Protein AF-A0A965UQ47-F1 (afdb_monomer_lite)

Sequence (169 aa):
MSISIPQSVVNARINELSAAGEAYGARIKYAQALVDVSDGVLWYTDGVALPPVIEAEKKEYYKGLKEIGYSNPSNAWKMVKKYSLEYAQEIGLVEKPEAEAEAETKGESSSGDARHTRSFSLRVLDDIVPIFKAGRKLEKEGALSDKERACNTHLAAALAALGVDISKL

Secondary structure (DSSP, 8-state):
---PPPHHHHHHHHHHHH-TT-THHHHHHHHHHHHHTTTT--TTSTTPPPPHHHHHHHHHHHHHHHHTT-S-HHHHHHHHHHHHHHHHHHTTSS---S---------------------HHHHHHHHHHHHHHHHHHHHHTT---HHHHHHHHHHHHHHHHTT--GGG-

Foldseek 3Di:
DPQDADVQLVVLLVQQLVVVPNNPVSLLSNLCSLLVPQVLQLCLDPPGDGDPNVVVSLVVSLVSCVVSVPPDSPVSVNVSSVSNVVVCCVVVSDPDPPDDDDDPPDDDDDDDPDPPVPPPLVVLCVPLVVLLVVLVVCVVVVNDDPVSVVVSVVSVVVCVVSVHDPVVD

Structure (mmCIF, N/CA/C/O backbone):
data_AF-A0A965UQ47-F1
#
_entry.id   AF-A0A965UQ47-F1
#
loop_
_atom_site.group_PDB
_atom_site.id
_atom_site.type_symbol
_atom_site.label_atom_id
_atom_site.label_alt_id
_atom_site.label_comp_id
_atom_site.label_asym_id
_atom_site.label_entity_id
_atom_site.label_seq_id
_atom_site.pdbx_PDB_ins_code
_atom_site.Cartn_x
_atom_site.Cartn_y
_atom_site.Cartn_z
_atom_site.occupancy
_atom_site.B_iso_or_equiv
_atom_site.auth_seq_id
_atom_site.auth_comp_id
_atom_site.auth_asym_id
_atom_site.auth_atom_id
_atom_site.pdbx_PDB_model_num
ATOM 1 N N . MET A 1 1 ? 15.324 -23.367 -15.642 1.00 46.09 1 MET A N 1
ATOM 2 C CA . MET A 1 1 ? 14.080 -23.000 -16.347 1.00 46.09 1 MET A CA 1
ATOM 3 C C . MET A 1 1 ? 14.073 -21.491 -16.488 1.00 46.09 1 MET A C 1
ATOM 5 O O . MET A 1 1 ? 14.305 -20.817 -15.492 1.00 46.09 1 MET A O 1
ATOM 9 N N . SER A 1 2 ? 13.914 -20.966 -17.700 1.00 58.03 2 SER A N 1
ATOM 10 C CA . SER A 1 2 ? 13.813 -19.525 -17.943 1.00 58.03 2 SER A CA 1
ATOM 11 C C . SER A 1 2 ? 12.473 -19.049 -17.389 1.00 58.03 2 SER A C 1
ATOM 13 O O . SER A 1 2 ? 11.428 -19.473 -17.874 1.00 58.03 2 SER A O 1
ATOM 15 N N . ILE A 1 3 ? 12.492 -18.234 -16.339 1.00 69.81 3 ILE A N 1
ATOM 16 C CA . ILE A 1 3 ? 11.271 -17.643 -15.790 1.00 69.81 3 ILE A CA 1
ATOM 17 C C . ILE A 1 3 ? 10.809 -16.581 -16.789 1.00 69.81 3 ILE A C 1
ATOM 19 O O . ILE A 1 3 ? 11.531 -15.620 -17.047 1.00 69.81 3 ILE A O 1
ATOM 23 N N . SER A 1 4 ? 9.646 -16.796 -17.405 1.00 77.88 4 SER A N 1
ATOM 24 C CA . SER A 1 4 ? 9.050 -15.839 -18.336 1.00 77.88 4 SER A CA 1
ATOM 25 C C . SER A 1 4 ? 8.280 -14.794 -17.539 1.00 77.88 4 SER A C 1
ATOM 27 O O . SER A 1 4 ? 7.336 -15.122 -16.824 1.00 77.88 4 SER A O 1
ATOM 29 N N . ILE A 1 5 ? 8.725 -13.544 -17.626 1.00 77.25 5 ILE A N 1
ATOM 30 C CA . ILE A 1 5 ? 8.074 -12.410 -16.977 1.00 77.25 5 ILE A CA 1
ATOM 31 C C . ILE A 1 5 ? 6.968 -11.905 -17.915 1.00 77.25 5 ILE A C 1
ATOM 33 O O . ILE A 1 5 ? 7.253 -11.667 -19.093 1.00 77.25 5 ILE A O 1
ATOM 37 N N . PRO A 1 6 ? 5.728 -11.713 -17.432 1.00 78.06 6 PRO A N 1
ATOM 38 C CA . PRO A 1 6 ? 4.645 -11.180 -18.249 1.00 78.06 6 PRO A CA 1
ATOM 39 C C . PRO A 1 6 ? 4.996 -9.826 -18.880 1.00 78.06 6 PRO A C 1
ATOM 41 O O . PRO A 1 6 ? 5.500 -8.918 -18.217 1.00 78.06 6 PRO A O 1
ATOM 44 N N . GLN A 1 7 ? 4.682 -9.662 -20.167 1.00 75.06 7 GLN A N 1
ATOM 45 C CA . GLN A 1 7 ? 5.027 -8.452 -20.922 1.00 75.06 7 GLN A CA 1
ATOM 46 C C . GLN A 1 7 ? 4.362 -7.183 -20.356 1.00 75.06 7 GLN A C 1
ATOM 48 O O . GLN A 1 7 ? 4.909 -6.090 -20.485 1.00 75.06 7 GLN A O 1
ATOM 53 N N . SER A 1 8 ? 3.210 -7.319 -19.691 1.00 73.75 8 SER A N 1
ATOM 54 C CA . SER A 1 8 ? 2.542 -6.231 -18.964 1.00 73.75 8 SER A CA 1
ATOM 55 C C . SER A 1 8 ? 3.446 -5.616 -17.890 1.00 73.75 8 SER A C 1
ATOM 57 O O . SER A 1 8 ? 3.560 -4.394 -17.809 1.00 73.75 8 SER A O 1
ATOM 59 N N . VAL A 1 9 ? 4.147 -6.457 -17.128 1.00 76.19 9 VAL A N 1
ATOM 60 C CA . VAL A 1 9 ? 5.077 -6.050 -16.066 1.00 76.19 9 VAL A CA 1
ATOM 61 C C . VAL A 1 9 ? 6.332 -5.422 -16.661 1.00 76.19 9 VAL A C 1
ATOM 63 O O . VAL A 1 9 ? 6.753 -4.354 -16.225 1.00 76.19 9 VAL A O 1
ATOM 66 N N . VAL A 1 10 ? 6.873 -6.020 -17.726 1.00 74.88 10 VAL A N 1
ATOM 67 C CA . VAL A 1 10 ? 8.033 -5.477 -18.453 1.00 74.88 10 VAL A CA 1
ATOM 68 C C . VAL A 1 10 ? 7.742 -4.072 -18.990 1.00 74.88 10 VAL A C 1
ATOM 70 O O . VAL A 1 10 ? 8.557 -3.164 -18.829 1.00 74.88 10 VAL A O 1
ATOM 73 N N . ASN A 1 11 ? 6.566 -3.864 -19.585 1.00 73.44 11 ASN A N 1
ATOM 74 C CA . ASN A 1 11 ? 6.154 -2.556 -20.092 1.00 73.44 11 ASN A CA 1
ATOM 75 C C . ASN A 1 11 ? 5.969 -1.545 -18.950 1.00 73.44 11 ASN A C 1
ATOM 77 O O . ASN A 1 11 ? 6.380 -0.393 -19.079 1.00 73.44 11 ASN A O 1
ATOM 81 N N . ALA A 1 12 ? 5.394 -1.966 -17.820 1.00 76.31 12 ALA A N 1
ATOM 82 C CA . ALA A 1 12 ? 5.235 -1.109 -16.650 1.00 76.31 12 ALA A CA 1
ATOM 83 C C . ALA A 1 12 ? 6.589 -0.698 -16.040 1.00 76.31 12 ALA A C 1
ATOM 85 O O . ALA A 1 12 ? 6.770 0.476 -15.718 1.00 76.31 12 ALA A O 1
ATOM 86 N N . ARG A 1 13 ? 7.569 -1.613 -15.991 1.00 79.06 13 ARG A N 1
ATOM 87 C CA . ARG A 1 13 ? 8.954 -1.310 -15.600 1.00 79.06 13 ARG A CA 1
ATOM 88 C C . ARG A 1 13 ? 9.585 -0.270 -16.519 1.00 79.06 13 ARG A C 1
ATOM 90 O O . ARG A 1 13 ? 10.150 0.705 -16.037 1.00 79.06 13 ARG A O 1
ATOM 97 N N . ILE A 1 14 ? 9.516 -0.474 -17.836 1.00 76.75 14 ILE A N 1
ATOM 98 C CA . ILE A 1 14 ? 10.094 0.465 -18.811 1.00 76.75 14 ILE A CA 1
ATOM 99 C C . ILE A 1 14 ? 9.449 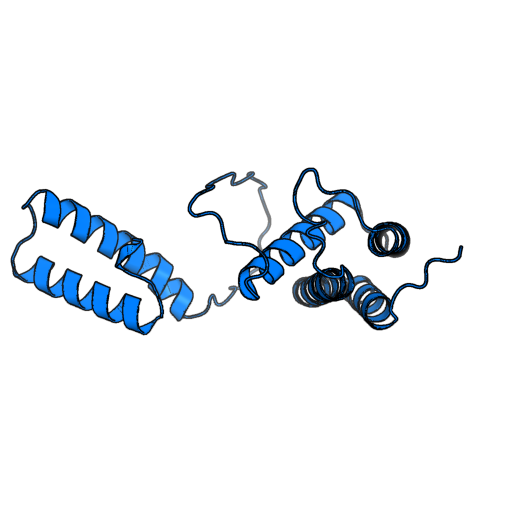1.845 -18.653 1.00 76.75 14 ILE A C 1
ATOM 101 O O . ILE A 1 14 ? 10.161 2.845 -18.605 1.00 76.75 14 ILE A O 1
ATOM 105 N N . ASN A 1 15 ? 8.125 1.900 -18.484 1.00 76.00 15 ASN A N 1
ATOM 106 C CA . ASN A 1 15 ? 7.405 3.148 -18.246 1.00 76.00 15 ASN A CA 1
ATOM 107 C C . ASN A 1 15 ? 7.877 3.844 -16.963 1.00 76.00 15 ASN A C 1
ATOM 109 O O . ASN A 1 15 ? 8.112 5.049 -16.989 1.00 76.00 15 ASN A O 1
ATOM 113 N N . GLU A 1 16 ? 8.084 3.108 -15.869 1.00 77.56 16 GLU A N 1
ATOM 114 C CA . GLU A 1 16 ? 8.622 3.681 -14.633 1.00 77.56 16 GLU A CA 1
ATOM 115 C C . GLU A 1 16 ? 10.046 4.217 -14.806 1.00 77.56 16 GLU A C 1
ATOM 117 O O . GLU A 1 16 ? 10.331 5.345 -14.406 1.00 77.56 16 GLU A O 1
ATOM 122 N N . LEU A 1 17 ? 10.932 3.433 -15.421 1.00 71.25 17 LEU A N 1
ATOM 123 C CA . LEU A 1 17 ? 12.328 3.819 -15.628 1.00 71.25 17 LEU A CA 1
ATOM 124 C C . LEU A 1 17 ? 12.464 4.998 -16.600 1.00 71.25 17 LEU A C 1
ATOM 126 O O . LEU A 1 17 ? 13.356 5.826 -16.440 1.00 71.25 17 LEU A O 1
ATOM 130 N N . SER A 1 18 ? 11.573 5.085 -17.591 1.00 70.25 18 SER A N 1
ATOM 131 C CA . SER A 1 18 ? 11.550 6.168 -18.579 1.00 70.25 18 SER A CA 1
ATOM 132 C C . SER A 1 18 ? 10.958 7.477 -18.037 1.00 70.25 18 SER A C 1
ATOM 134 O O . SER A 1 18 ? 11.283 8.546 -18.547 1.00 70.25 18 SER A O 1
ATOM 136 N N . ALA A 1 19 ? 10.147 7.425 -16.973 1.00 67.56 19 ALA A N 1
ATOM 137 C CA . ALA A 1 19 ? 9.491 8.583 -16.356 1.00 67.56 19 ALA A CA 1
ATOM 138 C C . ALA A 1 19 ? 10.420 9.411 -15.436 1.00 67.56 19 ALA A C 1
ATOM 140 O O . ALA A 1 19 ? 9.990 9.882 -14.381 1.00 67.56 19 ALA A O 1
ATOM 141 N N . ALA A 1 20 ? 11.695 9.574 -15.808 1.00 53.16 20 ALA A N 1
ATOM 142 C CA . ALA A 1 20 ? 12.743 10.225 -15.020 1.00 53.16 20 ALA A CA 1
ATOM 143 C C . ALA A 1 20 ? 12.334 11.630 -14.516 1.00 53.16 20 ALA A C 1
ATOM 145 O O . ALA A 1 20 ? 12.506 12.627 -15.210 1.00 53.16 20 ALA A O 1
ATOM 146 N N . GLY A 1 21 ? 11.796 11.700 -13.292 1.00 52.41 21 GLY A N 1
ATOM 147 C CA . GLY A 1 21 ? 11.421 12.942 -12.600 1.00 52.41 21 GLY A CA 1
ATOM 148 C C . GLY A 1 21 ? 9.971 13.006 -12.097 1.00 52.41 21 GLY A C 1
ATOM 149 O O . GLY A 1 21 ? 9.736 13.594 -11.047 1.00 52.41 21 GLY A O 1
ATOM 150 N N . GLU A 1 22 ? 9.018 12.329 -12.748 1.00 53.59 22 GLU A N 1
ATOM 151 C CA . GLU A 1 22 ? 7.570 12.365 -12.420 1.00 53.59 22 GLU A CA 1
ATOM 152 C C . GLU A 1 22 ? 7.016 10.963 -12.074 1.00 53.59 22 GLU A C 1
ATOM 154 O O . GLU A 1 22 ? 5.861 10.611 -12.318 1.00 53.59 22 GLU A O 1
ATOM 159 N N . ALA A 1 23 ? 7.873 10.123 -11.491 1.00 56.28 23 ALA A N 1
ATOM 160 C CA . ALA A 1 23 ? 7.715 8.671 -11.392 1.00 56.28 23 ALA A CA 1
ATOM 161 C C . ALA A 1 23 ? 6.590 8.153 -10.465 1.00 56.28 23 ALA A C 1
ATOM 163 O O . ALA A 1 23 ? 6.453 6.940 -10.313 1.00 56.28 23 ALA A O 1
ATOM 164 N N . TYR A 1 24 ? 5.781 9.014 -9.837 1.00 59.03 24 TYR A N 1
ATOM 165 C CA . TYR A 1 24 ? 4.771 8.574 -8.861 1.00 59.03 24 TYR A CA 1
ATOM 166 C C . TYR A 1 24 ? 3.696 7.681 -9.505 1.00 59.03 24 TYR A C 1
ATOM 168 O O . TYR A 1 24 ? 3.501 6.541 -9.087 1.00 59.03 24 TYR A O 1
ATOM 176 N N . GLY A 1 25 ? 3.056 8.144 -10.586 1.00 66.12 25 GLY A N 1
ATOM 177 C CA . GLY A 1 25 ? 2.001 7.378 -11.262 1.00 66.12 25 GLY A CA 1
ATOM 178 C C . GLY A 1 25 ? 2.515 6.136 -11.998 1.00 66.12 25 GLY A C 1
ATOM 179 O O . GLY A 1 25 ? 1.835 5.112 -12.040 1.00 66.12 25 GLY A O 1
ATOM 180 N N . ALA A 1 26 ? 3.728 6.198 -12.552 1.00 71.00 26 ALA A N 1
ATOM 181 C CA . ALA A 1 26 ? 4.333 5.064 -13.250 1.00 71.00 26 ALA A CA 1
ATOM 182 C C . ALA A 1 26 ? 4.735 3.943 -12.278 1.00 71.00 26 ALA A C 1
ATOM 184 O O . ALA A 1 26 ? 4.503 2.770 -12.566 1.00 71.00 26 ALA A O 1
ATOM 185 N N . ARG A 1 27 ? 5.241 4.302 -11.090 1.00 75.69 27 ARG A N 1
ATOM 186 C CA . ARG A 1 27 ? 5.594 3.342 -10.039 1.00 75.69 27 ARG A CA 1
ATOM 187 C C . ARG A 1 27 ? 4.370 2.664 -9.425 1.00 75.69 27 ARG A C 1
ATOM 189 O O . ARG A 1 27 ? 4.440 1.480 -9.115 1.00 75.69 27 ARG A O 1
ATOM 196 N N . ILE A 1 28 ? 3.247 3.375 -9.290 1.00 75.44 28 ILE A N 1
ATOM 197 C CA . ILE A 1 28 ? 1.980 2.768 -8.848 1.00 75.44 28 ILE A CA 1
ATOM 198 C C . ILE A 1 28 ? 1.511 1.724 -9.862 1.00 75.44 28 ILE A C 1
ATOM 200 O O . ILE A 1 28 ? 1.239 0.592 -9.482 1.00 75.44 28 ILE A O 1
ATOM 204 N N . LYS A 1 29 ? 1.489 2.058 -11.158 1.00 76.81 29 LYS A N 1
ATOM 205 C CA . LYS A 1 29 ? 1.098 1.104 -12.212 1.00 76.81 29 LYS A CA 1
ATOM 206 C C . LYS A 1 29 ? 2.015 -0.117 -12.266 1.00 76.81 29 LYS A C 1
ATOM 208 O O . LYS A 1 29 ? 1.549 -1.226 -12.505 1.00 76.81 29 LYS A O 1
ATOM 2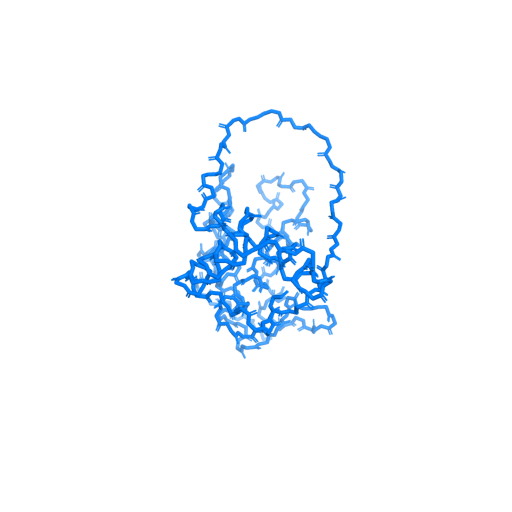13 N N . TYR A 1 30 ? 3.311 0.078 -12.032 1.00 78.94 30 TYR A N 1
ATOM 214 C CA . TYR A 1 30 ? 4.263 -1.022 -11.920 1.00 78.94 30 TYR A CA 1
ATOM 215 C C . TYR A 1 30 ? 3.991 -1.904 -10.695 1.00 78.94 30 TYR A C 1
ATOM 217 O O . TYR A 1 30 ? 3.939 -3.123 -10.827 1.00 78.94 30 TYR A O 1
ATOM 225 N N . ALA A 1 31 ? 3.728 -1.309 -9.530 1.00 82.00 31 ALA A N 1
ATOM 226 C CA . ALA A 1 31 ? 3.341 -2.044 -8.328 1.00 82.00 31 ALA A CA 1
ATOM 227 C C . ALA A 1 31 ? 2.035 -2.838 -8.515 1.00 82.00 31 ALA A C 1
ATOM 229 O O . ALA A 1 31 ? 1.980 -4.006 -8.147 1.00 82.00 31 ALA A O 1
ATOM 230 N N . GLN A 1 32 ? 1.021 -2.248 -9.153 1.00 79.31 32 GLN A N 1
ATOM 231 C CA . GLN A 1 32 ? -0.237 -2.922 -9.500 1.00 79.31 32 GLN A CA 1
ATOM 232 C C . GLN A 1 32 ? 0.006 -4.138 -10.394 1.00 79.31 32 GLN A C 1
ATOM 234 O O . GLN A 1 32 ? -0.408 -5.243 -10.060 1.00 79.31 32 GLN A O 1
ATOM 239 N N . ALA A 1 33 ? 0.783 -3.960 -11.468 1.00 75.88 33 ALA A N 1
ATOM 240 C CA . ALA A 1 33 ? 1.119 -5.052 -12.373 1.00 75.88 33 ALA A CA 1
ATOM 241 C C . ALA A 1 33 ? 1.834 -6.208 -11.652 1.00 75.88 33 ALA A C 1
ATOM 243 O O . ALA A 1 33 ? 1.614 -7.361 -12.005 1.00 75.88 33 ALA A O 1
ATOM 244 N N . LEU A 1 34 ? 2.663 -5.920 -10.640 1.00 80.69 34 LEU A N 1
ATOM 245 C CA . LEU A 1 34 ? 3.321 -6.940 -9.816 1.00 80.69 34 LEU A CA 1
ATOM 246 C C . LEU A 1 34 ? 2.362 -7.684 -8.876 1.00 80.69 34 LEU A C 1
ATOM 248 O O . LEU A 1 34 ? 2.617 -8.847 -8.570 1.00 80.69 34 LEU A O 1
ATOM 252 N N . VAL A 1 35 ? 1.307 -7.029 -8.390 1.00 75.38 35 VAL A N 1
ATOM 253 C CA . VAL A 1 35 ? 0.251 -7.671 -7.586 1.00 75.38 35 VAL A CA 1
ATOM 254 C C . VAL A 1 35 ? -0.624 -8.554 -8.474 1.00 75.38 35 VAL A C 1
ATOM 256 O O . VAL A 1 35 ? -0.915 -9.690 -8.114 1.00 75.38 35 VAL A O 1
ATOM 259 N N . ASP A 1 36 ? -0.969 -8.086 -9.671 1.00 75.00 36 ASP A N 1
ATOM 260 C CA . ASP A 1 36 ? -1.819 -8.837 -10.600 1.00 75.00 36 ASP A CA 1
ATOM 261 C C . ASP A 1 36 ? -1.160 -10.138 -11.080 1.00 75.00 36 ASP A C 1
ATOM 263 O O . ASP A 1 36 ? -1.839 -11.141 -11.288 1.00 75.00 36 ASP A O 1
ATOM 267 N N . VAL A 1 37 ? 0.170 -10.148 -11.240 1.00 71.50 37 VAL A N 1
ATOM 268 C CA . VAL A 1 37 ? 0.918 -11.348 -11.663 1.00 71.50 37 VAL A CA 1
ATOM 269 C C . VAL A 1 37 ? 1.408 -12.212 -10.505 1.00 71.50 37 VAL A C 1
ATOM 271 O O . VAL A 1 37 ? 2.079 -13.216 -10.744 1.00 71.50 37 VAL A O 1
ATOM 274 N N . SER A 1 38 ? 1.149 -11.823 -9.253 1.00 68.56 38 SER A N 1
ATOM 275 C CA . SER A 1 38 ? 1.605 -12.602 -8.101 1.00 68.56 38 SER A CA 1
ATOM 276 C C . SER A 1 38 ? 0.676 -13.759 -7.739 1.00 68.56 38 SER A C 1
ATOM 278 O O . SER A 1 38 ? 0.919 -14.402 -6.721 1.00 68.56 38 SER A O 1
ATOM 280 N N . ASP A 1 39 ? -0.356 -14.040 -8.544 1.00 66.81 39 ASP A N 1
ATOM 281 C CA . ASP A 1 39 ? -1.332 -15.121 -8.336 1.00 66.81 39 ASP A CA 1
ATOM 282 C C . ASP A 1 39 ? -1.921 -15.126 -6.908 1.00 66.81 39 ASP A C 1
ATOM 284 O O .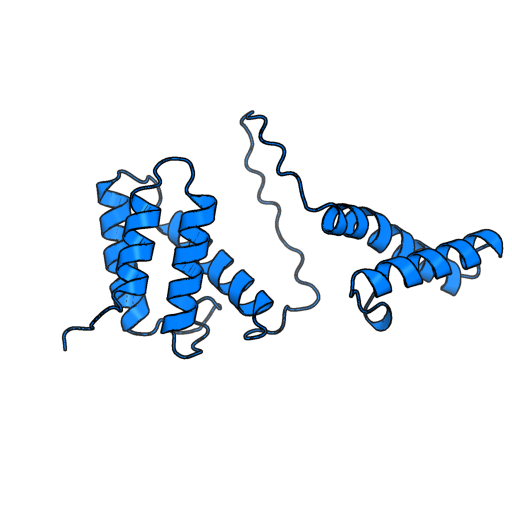 ASP A 1 39 ? -2.139 -16.172 -6.297 1.00 66.81 39 ASP A O 1
ATOM 288 N N . GLY A 1 40 ? -2.137 -13.934 -6.335 1.00 62.44 40 GLY A N 1
ATOM 289 C CA . GLY A 1 40 ? -2.655 -13.761 -4.972 1.00 62.44 40 GLY A CA 1
ATOM 290 C C . GLY A 1 40 ? -1.616 -13.925 -3.854 1.00 62.44 40 GLY A C 1
ATOM 291 O O . GLY A 1 40 ? -1.958 -13.826 -2.677 1.00 62.44 40 GLY A O 1
ATOM 292 N N . VAL A 1 41 ? -0.337 -14.138 -4.179 1.00 67.25 41 VAL A N 1
ATOM 293 C CA . VAL A 1 41 ? 0.743 -14.176 -3.185 1.00 67.25 41 VAL A CA 1
ATOM 294 C C . VAL A 1 41 ? 1.051 -12.761 -2.699 1.00 67.25 41 VAL A C 1
ATOM 296 O O . VAL A 1 41 ? 1.461 -11.895 -3.475 1.00 67.25 41 VAL A O 1
ATOM 299 N N . LEU A 1 42 ? 0.930 -12.551 -1.387 1.00 73.94 42 LEU A N 1
ATOM 300 C CA . LEU A 1 42 ? 1.166 -11.278 -0.699 1.00 73.94 42 LEU A CA 1
ATOM 301 C C . LEU A 1 42 ? 2.668 -10.990 -0.489 1.00 73.94 42 LEU A C 1
ATOM 303 O O . LEU A 1 42 ? 3.109 -10.703 0.622 1.00 73.94 42 LEU A O 1
ATOM 307 N N . TRP A 1 43 ? 3.486 -11.075 -1.541 1.00 73.38 43 TRP A N 1
ATOM 308 C CA . TRP A 1 43 ? 4.959 -10.945 -1.493 1.00 73.38 43 TRP A CA 1
ATOM 309 C C . TRP A 1 43 ? 5.474 -9.606 -0.925 1.00 73.38 43 TRP A C 1
ATOM 311 O O . TRP A 1 43 ? 6.653 -9.454 -0.588 1.00 73.38 43 TRP A O 1
ATOM 321 N N . TYR A 1 44 ? 4.595 -8.610 -0.862 1.00 76.50 44 TYR A N 1
ATOM 322 C CA . TYR A 1 44 ? 4.839 -7.285 -0.299 1.00 76.50 44 TYR A CA 1
ATOM 323 C C . TYR A 1 44 ? 4.698 -7.233 1.228 1.00 76.50 44 TYR A C 1
ATOM 325 O O . TYR A 1 44 ? 5.154 -6.258 1.819 1.00 76.50 44 TYR A O 1
ATOM 333 N N . THR A 1 45 ? 4.140 -8.267 1.864 1.00 71.25 45 THR A N 1
ATOM 334 C CA . THR A 1 45 ? 4.069 -8.395 3.329 1.00 71.25 45 THR A CA 1
ATOM 335 C C . THR A 1 45 ? 5.368 -8.957 3.911 1.00 71.25 45 THR A C 1
ATOM 337 O O . THR A 1 45 ? 6.132 -9.654 3.232 1.00 71.25 45 THR A O 1
ATOM 340 N N . ASP A 1 46 ? 5.664 -8.610 5.162 1.00 68.81 46 ASP A N 1
ATOM 341 C CA . ASP A 1 46 ? 6.883 -9.066 5.823 1.00 68.81 46 ASP A CA 1
ATOM 342 C C . ASP A 1 46 ? 6.802 -10.556 6.173 1.00 68.81 46 ASP A C 1
ATOM 344 O O . ASP A 1 46 ? 5.778 -11.064 6.620 1.00 68.81 46 ASP A O 1
ATOM 348 N N . GLY A 1 47 ? 7.900 -11.278 5.933 1.00 64.62 47 GLY A N 1
ATOM 349 C CA . GLY A 1 47 ? 7.984 -12.725 6.163 1.00 64.62 47 GLY A CA 1
ATOM 350 C C . GLY A 1 47 ? 7.496 -13.607 5.007 1.00 64.62 47 GLY A C 1
ATOM 351 O O . GLY A 1 47 ? 7.713 -14.817 5.055 1.00 64.62 47 GLY A O 1
ATOM 352 N N . VAL A 1 48 ? 6.914 -13.040 3.943 1.00 69.50 48 VAL A N 1
ATOM 353 C CA . VAL A 1 48 ? 6.483 -13.807 2.761 1.00 69.50 48 VAL A CA 1
ATOM 354 C C . VAL A 1 48 ? 7.618 -13.945 1.743 1.00 69.50 48 VAL A C 1
ATOM 356 O O . VAL A 1 48 ? 8.283 -12.975 1.370 1.00 69.50 48 VAL A O 1
ATOM 359 N N . ALA A 1 49 ? 7.844 -15.177 1.279 1.00 72.56 49 ALA A N 1
ATOM 360 C CA . ALA A 1 49 ? 8.825 -15.466 0.240 1.00 72.56 49 ALA A CA 1
ATOM 361 C C . ALA A 1 49 ? 8.396 -14.849 -1.100 1.00 72.56 49 ALA A C 1
ATOM 363 O O . ALA A 1 49 ? 7.232 -14.932 -1.491 1.00 72.56 49 ALA A O 1
ATOM 364 N N . LEU A 1 50 ? 9.344 -14.246 -1.824 1.00 77.38 50 LEU A N 1
ATOM 365 C CA . LEU A 1 50 ? 9.055 -13.713 -3.152 1.00 77.38 50 LEU A CA 1
ATOM 366 C C . LEU A 1 50 ? 8.813 -14.872 -4.130 1.00 77.38 50 LEU A C 1
ATOM 368 O O . LEU A 1 50 ? 9.658 -15.767 -4.220 1.00 77.38 50 LEU A O 1
ATOM 372 N N . PRO A 1 51 ? 7.720 -14.842 -4.912 1.00 76.31 51 PRO A N 1
ATOM 373 C CA . PRO A 1 51 ? 7.547 -15.753 -6.029 1.00 76.31 51 PRO A CA 1
ATOM 374 C C . PRO A 1 51 ? 8.726 -15.641 -7.008 1.00 76.31 51 PRO A C 1
ATOM 376 O O . PRO A 1 51 ? 9.227 -14.531 -7.227 1.00 76.31 51 PRO A O 1
ATOM 379 N N . PRO A 1 52 ? 9.134 -16.738 -7.670 1.00 78.38 52 PRO A N 1
ATOM 380 C CA . PRO A 1 52 ? 10.249 -16.726 -8.620 1.00 78.38 52 PRO A CA 1
ATOM 381 C C . PRO A 1 52 ? 10.106 -15.669 -9.730 1.00 78.38 52 PRO A C 1
ATOM 383 O O . PRO A 1 52 ? 11.100 -15.080 -10.153 1.00 78.38 52 PRO A O 1
ATOM 386 N N . VAL A 1 53 ? 8.871 -15.388 -10.166 1.00 75.75 53 VAL A N 1
ATOM 387 C CA . VAL A 1 53 ? 8.544 -14.351 -11.164 1.00 75.75 53 VAL A CA 1
ATOM 388 C C . VAL A 1 53 ? 8.883 -12.950 -10.651 1.00 75.75 53 VAL A C 1
ATOM 390 O O . VAL A 1 53 ? 9.549 -12.186 -11.346 1.00 75.75 53 VAL A O 1
ATOM 393 N N . ILE A 1 54 ? 8.502 -12.631 -9.411 1.00 80.44 54 ILE A N 1
ATOM 394 C CA . ILE A 1 54 ? 8.772 -11.327 -8.791 1.00 80.44 54 ILE A CA 1
ATOM 395 C C . ILE A 1 54 ? 10.260 -11.185 -8.449 1.00 80.44 54 ILE A C 1
ATOM 397 O O . ILE A 1 54 ? 10.821 -10.097 -8.557 1.00 80.44 54 ILE A O 1
ATOM 401 N N . GLU A 1 55 ? 10.938 -12.269 -8.064 1.00 82.94 55 GLU A N 1
ATOM 402 C CA . GLU A 1 55 ? 12.381 -12.231 -7.808 1.00 82.94 55 GLU A CA 1
ATOM 403 C C . GLU A 1 55 ? 13.186 -11.974 -9.093 1.00 82.94 55 GLU A C 1
ATOM 405 O O . GLU A 1 55 ? 14.138 -11.186 -9.081 1.00 82.94 55 GLU A O 1
ATOM 410 N N . ALA A 1 56 ? 12.798 -12.610 -10.205 1.00 82.50 56 ALA A N 1
ATOM 411 C CA . ALA A 1 56 ? 13.379 -12.349 -11.519 1.00 82.50 56 ALA A CA 1
ATOM 412 C C . ALA A 1 56 ? 13.134 -10.893 -11.949 1.00 82.50 56 ALA A C 1
ATOM 414 O O . ALA A 1 56 ? 14.071 -10.201 -12.348 1.00 82.50 56 ALA A O 1
ATOM 415 N N . GLU A 1 57 ? 11.912 -10.397 -11.767 1.00 85.31 57 GLU A N 1
ATOM 416 C CA . GLU A 1 57 ? 11.548 -9.023 -12.112 1.00 85.31 57 GLU A CA 1
ATOM 417 C C . GLU A 1 57 ? 12.280 -7.981 -11.261 1.00 85.31 57 GLU A C 1
ATOM 419 O O . GLU A 1 57 ? 12.803 -6.996 -11.780 1.00 85.31 57 GLU A O 1
ATOM 424 N N . LYS A 1 58 ? 12.426 -8.227 -9.956 1.00 86.88 58 LYS A N 1
ATOM 425 C CA . LYS A 1 58 ? 13.204 -7.370 -9.056 1.00 86.88 58 LYS A CA 1
ATOM 426 C C . LYS A 1 58 ? 14.646 -7.196 -9.540 1.00 86.88 58 LYS A C 1
ATOM 428 O O . LYS A 1 58 ? 15.194 -6.097 -9.439 1.00 86.88 58 LYS A O 1
ATOM 433 N N . LYS A 1 59 ? 15.276 -8.259 -10.055 1.00 86.38 59 LYS A N 1
ATOM 434 C CA . LYS A 1 59 ? 16.649 -8.201 -10.589 1.00 86.38 59 LYS A CA 1
ATOM 435 C C . LYS A 1 59 ? 16.725 -7.293 -11.820 1.00 86.38 59 LYS A C 1
ATOM 437 O O .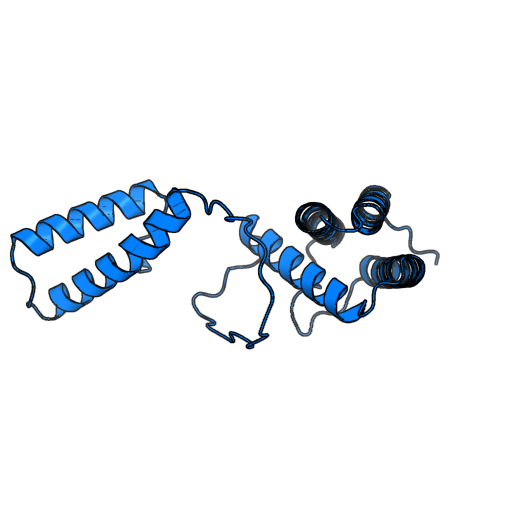 LYS A 1 59 ? 17.611 -6.440 -11.875 1.00 86.38 59 LYS A O 1
ATOM 442 N N . GLU A 1 60 ? 15.779 -7.419 -12.748 1.00 84.94 60 GLU A N 1
ATOM 443 C CA . GLU A 1 60 ? 15.696 -6.569 -13.945 1.00 84.94 60 GLU A CA 1
ATOM 444 C C . GLU A 1 60 ? 15.385 -5.107 -13.601 1.00 84.94 60 GLU A C 1
ATOM 446 O O . GLU A 1 60 ? 16.006 -4.187 -14.132 1.00 84.94 60 GLU A O 1
ATOM 451 N N . TYR A 1 61 ? 14.496 -4.874 -12.637 1.00 84.62 61 TYR A N 1
ATOM 452 C CA . TYR A 1 61 ? 14.197 -3.541 -12.122 1.00 84.62 61 TYR A CA 1
ATOM 453 C C . TYR A 1 61 ? 15.430 -2.864 -11.515 1.00 84.62 61 TYR A C 1
ATOM 455 O O . TYR A 1 61 ? 15.733 -1.713 -11.821 1.00 84.62 61 TYR A O 1
ATOM 463 N N . TYR A 1 62 ? 16.206 -3.590 -10.706 1.00 86.50 62 TYR A N 1
ATOM 464 C CA . TYR A 1 62 ? 17.436 -3.063 -10.105 1.00 86.50 62 TYR A CA 1
ATOM 465 C C . TYR A 1 62 ? 18.497 -2.753 -11.158 1.00 86.50 62 TYR A C 1
ATOM 467 O O . TYR A 1 62 ? 19.239 -1.781 -11.012 1.00 86.50 62 TYR A O 1
ATOM 475 N N . LYS A 1 63 ? 18.588 -3.584 -12.199 1.00 87.00 63 LYS A N 1
ATOM 476 C CA . LYS A 1 63 ? 19.485 -3.356 -13.328 1.00 87.00 63 LYS A CA 1
ATOM 47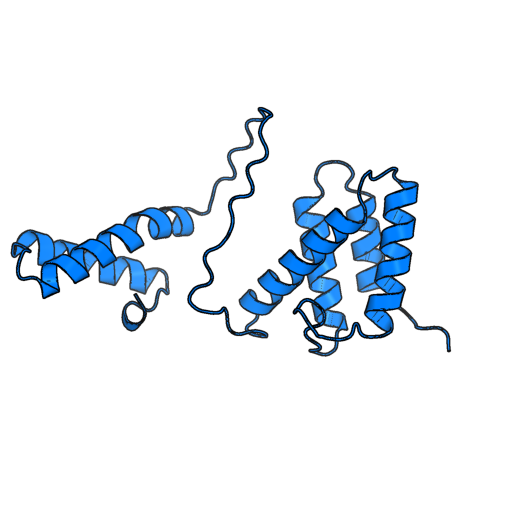7 C C . LYS A 1 63 ? 19.104 -2.070 -14.064 1.00 87.00 63 LYS A C 1
ATOM 479 O O . LYS A 1 63 ? 19.951 -1.191 -14.188 1.00 87.00 63 LYS A O 1
ATOM 484 N N . GLY A 1 64 ? 17.830 -1.911 -14.422 1.00 83.44 64 GLY A N 1
ATOM 485 C CA . GLY A 1 64 ? 17.336 -0.704 -15.085 1.00 83.44 64 GLY A CA 1
ATOM 486 C C . GLY A 1 64 ? 17.501 0.565 -14.241 1.00 83.44 64 GLY A C 1
ATOM 487 O O . GLY A 1 64 ? 17.919 1.599 -14.752 1.00 83.44 64 GLY A O 1
ATOM 488 N N . LEU A 1 65 ? 17.279 0.485 -12.924 1.00 82.69 65 LEU A N 1
ATOM 489 C CA . LEU A 1 65 ? 17.516 1.609 -12.010 1.00 82.69 65 LEU A CA 1
ATOM 490 C C . LEU A 1 65 ? 18.991 2.027 -11.950 1.00 82.69 65 LEU A C 1
ATOM 492 O O . LEU A 1 65 ? 19.292 3.216 -11.868 1.00 82.69 65 LEU A O 1
ATOM 496 N N . LYS A 1 66 ? 19.921 1.066 -11.991 1.00 84.88 66 LYS A N 1
ATOM 497 C CA . LYS A 1 66 ? 21.358 1.366 -12.046 1.00 84.88 66 LYS A CA 1
ATOM 498 C C . LYS A 1 66 ? 21.756 1.993 -13.380 1.00 84.88 66 LYS A C 1
ATOM 500 O O . LYS A 1 66 ? 22.575 2.905 -13.379 1.00 84.88 66 LYS A O 1
ATOM 505 N N . GLU A 1 67 ? 21.174 1.534 -14.487 1.00 83.75 67 GLU A N 1
ATOM 506 C CA . GLU A 1 67 ? 21.434 2.073 -15.830 1.00 83.75 67 GLU A CA 1
ATOM 507 C C . GLU A 1 67 ? 21.023 3.548 -15.953 1.00 83.75 67 GLU A C 1
ATOM 509 O O . GLU A 1 67 ? 21.749 4.328 -16.564 1.00 83.75 67 GLU A O 1
ATOM 514 N N . ILE A 1 68 ? 19.931 3.962 -15.300 1.00 78.69 68 ILE A N 1
ATOM 515 C CA . ILE A 1 68 ? 19.503 5.374 -15.251 1.00 78.69 68 ILE A CA 1
ATOM 516 C C . ILE A 1 68 ? 20.195 6.194 -14.144 1.00 78.69 68 ILE A C 1
ATOM 518 O O . ILE A 1 68 ? 19.839 7.347 -13.913 1.00 78.69 68 ILE A O 1
ATOM 522 N N . GLY A 1 69 ? 21.159 5.611 -13.423 1.00 77.31 69 GLY A N 1
ATOM 523 C CA . GLY A 1 69 ? 21.904 6.296 -12.363 1.00 77.31 69 GLY A CA 1
ATOM 524 C C . GLY A 1 69 ? 21.111 6.555 -11.075 1.00 77.31 69 GLY A C 1
ATOM 525 O O . GLY A 1 69 ? 21.445 7.472 -10.325 1.00 77.31 69 GLY A O 1
ATOM 526 N N . TYR A 1 70 ? 20.068 5.770 -10.785 1.00 77.19 70 TYR A N 1
ATOM 527 C CA . TYR A 1 70 ? 19.280 5.931 -9.563 1.00 77.19 70 TYR A CA 1
ATOM 528 C C . TYR A 1 70 ? 20.121 5.608 -8.320 1.00 77.19 70 TYR A C 1
ATOM 530 O O . TYR A 1 70 ? 20.640 4.501 -8.162 1.00 77.19 70 TYR A O 1
ATOM 538 N N . SER A 1 71 ? 20.224 6.570 -7.403 1.00 75.00 71 SER A N 1
ATOM 539 C CA . SER A 1 71 ? 21.155 6.519 -6.270 1.00 75.00 71 SER A CA 1
ATOM 540 C C . SER A 1 71 ? 20.845 5.423 -5.245 1.00 75.00 71 SER A C 1
ATOM 542 O O . SER A 1 71 ? 21.762 4.911 -4.605 1.00 75.00 71 SER A O 1
ATOM 544 N N . ASN A 1 72 ? 19.575 5.031 -5.079 1.00 81.50 72 ASN A N 1
ATOM 545 C CA . ASN A 1 72 ? 19.189 4.015 -4.095 1.00 81.50 72 ASN A CA 1
ATOM 546 C C . ASN A 1 72 ? 18.091 3.056 -4.598 1.00 81.50 72 ASN A C 1
ATOM 548 O O . ASN A 1 72 ? 16.915 3.222 -4.255 1.00 81.50 72 ASN A O 1
ATOM 552 N N . PRO A 1 73 ? 18.453 2.009 -5.363 1.00 79.69 73 PRO A N 1
ATOM 553 C CA . PRO A 1 73 ? 17.490 1.043 -5.894 1.00 79.69 73 PRO A CA 1
ATOM 554 C C . PRO A 1 73 ? 16.669 0.321 -4.817 1.00 79.69 73 PRO A C 1
ATOM 556 O O . PRO A 1 73 ? 15.498 0.007 -5.020 1.00 79.69 73 PRO A O 1
ATOM 559 N N . SER A 1 74 ? 17.254 0.114 -3.635 1.00 81.38 74 SER A N 1
ATOM 560 C CA . SER A 1 74 ? 16.558 -0.491 -2.497 1.00 81.38 74 SER A CA 1
ATOM 561 C C . SER A 1 74 ? 15.420 0.387 -1.980 1.00 81.38 74 SER A C 1
ATOM 563 O O . SER A 1 74 ? 14.384 -0.140 -1.582 1.00 81.38 74 SER A O 1
ATOM 565 N N . ASN A 1 75 ? 15.579 1.714 -1.998 1.00 81.50 75 ASN A N 1
ATOM 566 C CA . ASN A 1 75 ? 14.505 2.628 -1.617 1.00 81.50 75 ASN A CA 1
ATOM 567 C C . ASN A 1 75 ? 13.370 2.628 -2.650 1.00 81.50 75 ASN A C 1
ATOM 569 O O . ASN A 1 75 ? 12.200 2.574 -2.280 1.00 81.50 75 ASN A O 1
ATOM 573 N N . ALA A 1 76 ? 13.703 2.597 -3.943 1.00 81.00 76 ALA A N 1
ATOM 574 C CA . ALA A 1 76 ? 12.701 2.466 -5.000 1.00 81.00 76 ALA A CA 1
ATOM 575 C C . ALA A 1 76 ? 11.872 1.182 -4.829 1.00 81.00 76 ALA A C 1
ATOM 577 O O . ALA A 1 76 ? 10.645 1.225 -4.859 1.00 81.00 76 ALA A O 1
ATOM 578 N N . TRP A 1 77 ? 12.526 0.062 -4.509 1.00 84.25 77 TRP A N 1
ATOM 579 C CA . TRP A 1 77 ? 11.840 -1.197 -4.221 1.00 84.25 77 TRP A CA 1
ATOM 580 C C . TRP A 1 77 ? 10.943 -1.150 -2.980 1.00 84.25 77 TRP A C 1
ATOM 582 O O . TRP A 1 77 ? 9.852 -1.716 -2.987 1.00 84.25 77 TRP A O 1
ATOM 592 N N . LYS A 1 78 ? 11.369 -0.461 -1.912 1.00 83.06 78 LYS A N 1
ATOM 593 C CA . LYS A 1 78 ? 10.518 -0.237 -0.730 1.00 83.06 78 LYS A CA 1
ATOM 594 C C . LYS A 1 78 ? 9.242 0.524 -1.097 1.00 83.06 78 LYS A C 1
ATOM 596 O O . LYS A 1 78 ? 8.169 0.164 -0.625 1.00 83.06 78 LYS A O 1
ATOM 601 N N . MET A 1 79 ? 9.346 1.521 -1.974 1.00 81.44 79 MET A N 1
ATOM 602 C CA . MET A 1 79 ? 8.182 2.264 -2.465 1.00 81.44 79 MET A CA 1
ATOM 603 C C . MET A 1 79 ? 7.258 1.383 -3.313 1.00 81.44 79 MET A C 1
ATOM 605 O O . MET A 1 79 ? 6.048 1.426 -3.127 1.00 81.44 79 MET A O 1
ATOM 609 N N . VAL A 1 80 ? 7.812 0.532 -4.183 1.00 83.62 80 VAL A N 1
ATOM 610 C CA . VAL A 1 80 ? 7.025 -0.448 -4.955 1.00 83.62 80 VAL A CA 1
ATOM 611 C C . VAL A 1 80 ? 6.281 -1.413 -4.025 1.00 83.62 80 VAL A C 1
ATOM 613 O O . VAL A 1 80 ? 5.089 -1.640 -4.220 1.00 83.62 80 VAL A O 1
ATOM 616 N N . LYS A 1 81 ? 6.934 -1.923 -2.971 1.00 84.50 81 LYS A N 1
ATOM 617 C CA . LYS A 1 81 ? 6.278 -2.744 -1.937 1.00 84.50 81 LYS A CA 1
ATOM 618 C C . LYS A 1 81 ? 5.126 -2.005 -1.255 1.00 84.50 81 LYS A C 1
ATOM 620 O O . LYS A 1 81 ? 4.045 -2.569 -1.125 1.00 84.50 81 LYS A O 1
ATOM 625 N N . LYS A 1 82 ? 5.348 -0.749 -0.857 1.00 83.25 82 LYS A N 1
ATOM 626 C CA . LYS A 1 82 ? 4.323 0.093 -0.229 1.00 83.25 82 LYS A CA 1
ATOM 627 C C . LYS A 1 82 ? 3.102 0.260 -1.137 1.00 83.25 82 LYS A C 1
ATOM 629 O O . LYS A 1 82 ? 1.994 -0.008 -0.697 1.00 83.25 82 LYS A O 1
ATOM 634 N N . TYR A 1 83 ? 3.300 0.619 -2.405 1.00 82.19 83 TYR A N 1
ATOM 635 C CA . TYR A 1 83 ? 2.188 0.775 -3.351 1.00 82.19 83 TYR A CA 1
ATOM 636 C C . TYR A 1 83 ? 1.495 -0.545 -3.691 1.00 82.19 83 TYR A C 1
ATOM 638 O O . TYR A 1 83 ? 0.293 -0.556 -3.922 1.00 82.19 83 TYR A O 1
ATOM 646 N N . SER A 1 84 ? 2.227 -1.661 -3.682 1.00 79.44 84 SER A N 1
ATOM 647 C CA . SER A 1 84 ? 1.636 -2.993 -3.861 1.00 79.44 84 SER A CA 1
ATOM 648 C C . SER A 1 84 ? 0.702 -3.334 -2.695 1.00 79.44 84 SER A C 1
ATOM 650 O O . SER A 1 84 ? -0.393 -3.842 -2.908 1.00 79.44 84 SER A O 1
ATOM 652 N N . LEU A 1 85 ? 1.108 -2.996 -1.466 1.00 78.81 85 LEU A N 1
ATOM 653 C CA . LEU A 1 85 ? 0.291 -3.165 -0.265 1.00 78.81 85 LEU A CA 1
ATOM 654 C C . LEU A 1 85 ? -0.924 -2.228 -0.257 1.00 78.81 85 LEU A C 1
ATOM 656 O O . LEU A 1 85 ? -2.022 -2.679 0.047 1.00 78.81 85 LEU A O 1
ATOM 660 N N . GLU A 1 86 ? -0.750 -0.957 -0.625 1.00 78.19 86 GLU A N 1
ATOM 661 C CA . GLU A 1 86 ? -1.859 -0.000 -0.759 1.00 78.19 86 GLU A CA 1
ATOM 662 C C . GLU A 1 86 ? -2.881 -0.484 -1.798 1.00 78.19 86 GLU A C 1
ATOM 664 O O . GLU A 1 86 ? -4.070 -0.549 -1.500 1.00 78.19 86 GLU A O 1
ATOM 669 N N . TYR A 1 87 ? -2.427 -0.927 -2.974 1.00 74.38 87 TYR A N 1
ATOM 670 C CA . TYR A 1 87 ? -3.310 -1.470 -4.005 1.00 74.38 87 TYR A CA 1
ATOM 671 C C . TYR A 1 87 ? -4.035 -2.740 -3.549 1.00 74.38 87 TYR A C 1
ATOM 673 O O . TYR A 1 87 ? -5.235 -2.888 -3.765 1.00 74.38 87 TYR A O 1
ATOM 681 N N . ALA A 1 88 ? -3.333 -3.639 -2.857 1.00 68.19 88 ALA A N 1
ATOM 682 C CA . ALA A 1 88 ? -3.934 -4.842 -2.298 1.00 68.19 88 ALA A CA 1
ATOM 683 C C . ALA A 1 88 ? -5.010 -4.545 -1.242 1.00 68.19 88 ALA A C 1
ATOM 685 O O . ALA A 1 88 ? -5.991 -5.281 -1.145 1.00 68.19 88 ALA A O 1
ATOM 686 N N . GLN A 1 89 ? -4.845 -3.469 -0.469 1.00 72.19 89 GLN A N 1
ATOM 687 C CA . GLN A 1 89 ? -5.873 -2.981 0.451 1.00 72.19 89 GLN A CA 1
ATOM 688 C C . GLN A 1 89 ? -7.061 -2.369 -0.303 1.00 72.19 89 GLN A C 1
ATOM 690 O O . GLN A 1 89 ? -8.203 -2.595 0.087 1.00 72.19 89 GLN A O 1
ATOM 695 N N . GLU A 1 90 ? -6.817 -1.628 -1.389 1.00 72.50 90 GLU A N 1
ATOM 696 C CA . GLU A 1 90 ? -7.876 -1.032 -2.220 1.00 72.50 90 GLU A CA 1
ATOM 697 C C . GLU A 1 90 ? -8.767 -2.084 -2.889 1.00 72.50 90 GLU A C 1
ATOM 699 O O . GLU A 1 90 ? -9.987 -1.929 -2.920 1.00 72.50 90 GLU A O 1
ATOM 704 N N . ILE A 1 91 ? -8.176 -3.168 -3.397 1.00 65.56 91 ILE A N 1
ATOM 705 C CA . ILE A 1 91 ? -8.907 -4.258 -4.064 1.00 65.56 91 ILE A CA 1
ATOM 706 C C . ILE A 1 91 ? -9.431 -5.326 -3.090 1.00 65.56 91 ILE A C 1
ATOM 708 O O . ILE A 1 91 ? -10.033 -6.306 -3.523 1.00 65.56 91 ILE A O 1
ATOM 712 N N . GLY A 1 92 ? -9.209 -5.154 -1.781 1.00 60.91 92 GLY A N 1
ATOM 713 C CA . GLY A 1 92 ? -9.696 -6.064 -0.739 1.00 60.91 92 GLY A CA 1
ATOM 714 C C . GLY A 1 92 ? -8.959 -7.407 -0.654 1.00 60.91 92 GLY A C 1
ATOM 715 O O . GLY A 1 92 ? -9.482 -8.350 -0.068 1.00 60.91 92 GLY A O 1
ATOM 716 N N . LEU A 1 93 ? -7.754 -7.505 -1.223 1.00 61.25 93 LEU A N 1
ATOM 717 C CA . LEU A 1 93 ? -6.874 -8.681 -1.136 1.00 61.25 93 LEU A CA 1
ATOM 718 C C . LEU A 1 93 ? -6.194 -8.806 0.238 1.00 61.25 93 LEU A C 1
ATOM 720 O O . LEU A 1 93 ? -5.791 -9.900 0.630 1.00 61.25 93 LEU A O 1
ATOM 724 N N . VAL A 1 94 ? -6.064 -7.696 0.969 1.00 56.34 94 VAL A N 1
ATOM 725 C CA . VAL A 1 94 ? -5.552 -7.646 2.345 1.00 56.34 94 VAL A CA 1
ATOM 726 C C . VAL A 1 94 ? -6.476 -6.771 3.181 1.00 56.34 94 VAL A C 1
ATOM 728 O O . VAL A 1 94 ? -6.759 -5.634 2.804 1.00 56.34 94 VAL A O 1
ATOM 731 N N . GLU A 1 95 ? -6.922 -7.276 4.333 1.00 48.22 95 GLU A N 1
ATOM 732 C CA . GLU A 1 95 ? -7.630 -6.451 5.311 1.00 48.22 95 GLU A CA 1
ATOM 733 C C . GLU A 1 95 ? -6.696 -5.340 5.793 1.00 48.22 95 GLU A C 1
ATOM 735 O O . GLU A 1 95 ? -5.594 -5.596 6.279 1.00 48.22 95 GLU A O 1
ATOM 740 N N . LYS A 1 96 ? -7.118 -4.084 5.629 1.00 47.09 96 LYS A N 1
ATOM 741 C CA . LYS A 1 96 ? -6.388 -2.938 6.165 1.00 47.09 96 LYS A CA 1
ATOM 742 C C . LYS A 1 96 ? -6.394 -3.069 7.694 1.00 47.09 96 LYS A C 1
ATOM 744 O O . LYS A 1 96 ? -7.483 -2.989 8.263 1.00 47.09 96 LYS A O 1
ATOM 749 N N . PRO A 1 97 ? -5.245 -3.275 8.364 1.00 39.38 97 PRO A N 1
ATOM 750 C CA . PRO A 1 97 ? -5.239 -3.337 9.816 1.00 39.38 97 PRO A CA 1
ATOM 751 C C . PRO A 1 97 ? -5.753 -1.997 10.354 1.00 39.38 97 PRO A C 1
ATOM 753 O O . PRO A 1 97 ? -5.222 -0.928 10.033 1.00 39.38 97 PRO A O 1
ATOM 756 N N . GLU A 1 98 ? -6.836 -2.046 11.130 1.00 38.97 98 GLU A N 1
ATOM 757 C CA . GLU A 1 98 ? -7.237 -0.935 11.985 1.00 38.97 98 GLU A CA 1
ATOM 758 C C . GLU A 1 98 ? -6.099 -0.716 12.990 1.00 38.97 98 GLU A C 1
ATOM 760 O O . GLU A 1 98 ? -5.882 -1.530 13.878 1.00 38.97 98 GLU A O 1
ATOM 765 N N . ALA A 1 99 ? -5.374 0.389 12.813 1.00 41.66 99 ALA A N 1
ATOM 766 C CA . ALA A 1 99 ? -4.276 0.861 13.654 1.00 41.66 99 ALA A CA 1
ATOM 767 C C . ALA A 1 99 ? -2.957 0.064 13.589 1.00 41.66 99 ALA A C 1
ATOM 769 O O . ALA A 1 99 ? -2.663 -0.758 14.444 1.00 41.66 99 ALA A O 1
ATOM 770 N N . GLU A 1 100 ? -2.068 0.497 12.696 1.00 31.78 100 GLU A N 1
ATOM 771 C CA . GLU A 1 100 ? -0.693 0.815 13.094 1.00 31.78 100 GLU A CA 1
ATOM 772 C C . GLU A 1 100 ? -0.410 2.249 12.640 1.00 31.78 100 GLU A C 1
ATOM 774 O O . GLU A 1 100 ? -0.188 2.555 11.468 1.00 31.78 100 GLU A O 1
ATOM 779 N N . ALA A 1 101 ? -0.517 3.165 13.602 1.00 48.00 101 ALA A N 1
ATOM 780 C CA . ALA A 1 101 ? 0.285 4.369 13.567 1.00 48.00 101 ALA A CA 1
ATOM 781 C C . ALA A 1 101 ? 1.740 3.918 13.491 1.00 48.00 101 ALA A C 1
ATOM 783 O O . ALA A 1 101 ? 2.118 3.112 14.328 1.00 48.00 101 ALA A O 1
ATOM 784 N N . GLU A 1 102 ? 2.545 4.444 12.567 1.00 36.69 102 GLU A N 1
ATOM 785 C CA . GLU A 1 102 ? 3.923 4.771 12.922 1.00 36.69 102 GLU A CA 1
ATOM 786 C C . GLU A 1 102 ? 4.687 5.585 11.879 1.00 36.69 102 GLU A C 1
ATOM 788 O O . GLU A 1 102 ? 4.604 5.392 10.666 1.00 36.69 102 GLU A O 1
ATOM 793 N N . ALA A 1 103 ? 5.506 6.456 12.467 1.00 33.25 103 ALA A N 1
ATOM 794 C CA . ALA A 1 103 ? 6.783 6.940 11.979 1.00 33.25 103 ALA A CA 1
ATOM 795 C C . ALA A 1 103 ? 6.759 7.892 10.777 1.00 33.25 103 ALA A C 1
ATOM 797 O O . ALA A 1 103 ? 7.212 7.590 9.672 1.00 33.25 103 ALA A O 1
ATOM 798 N N . GLU A 1 104 ? 6.410 9.144 11.084 1.00 38.28 104 GLU A N 1
ATOM 799 C CA . GLU A 1 104 ? 7.166 10.287 10.572 1.00 38.28 104 GLU A CA 1
ATOM 800 C C . GLU A 1 104 ? 8.670 10.068 10.823 1.00 38.28 104 GLU A C 1
ATOM 802 O O . GLU A 1 104 ? 9.217 10.430 11.866 1.00 38.28 104 GLU A O 1
ATOM 807 N N . THR A 1 105 ? 9.389 9.502 9.859 1.00 33.72 105 THR A N 1
ATOM 808 C CA . THR A 1 105 ? 10.825 9.764 9.776 1.00 33.72 105 THR A CA 1
ATOM 809 C C . THR A 1 105 ? 11.010 11.147 9.178 1.00 33.72 105 THR A C 1
ATOM 811 O O . THR A 1 105 ? 10.879 11.337 7.968 1.00 33.72 105 THR A O 1
ATOM 814 N N . LYS A 1 106 ? 11.316 12.104 10.063 1.00 41.50 106 LYS A N 1
ATOM 815 C CA . LYS A 1 106 ? 11.942 13.390 9.746 1.00 41.50 106 LYS A CA 1
ATOM 816 C C . LYS A 1 106 ? 12.970 13.227 8.621 1.00 41.50 106 LYS A C 1
ATOM 818 O O . LYS A 1 106 ? 13.966 12.527 8.779 1.00 41.50 106 LYS A O 1
ATOM 823 N N . GLY A 1 107 ? 12.742 13.945 7.531 1.00 29.58 107 GLY A N 1
ATOM 824 C CA . GLY A 1 107 ? 13.724 14.232 6.497 1.00 29.58 107 GLY A CA 1
ATOM 825 C C . GLY A 1 107 ? 13.484 15.655 6.022 1.00 29.58 107 GLY A C 1
ATOM 826 O O . GLY A 1 107 ? 12.564 15.906 5.252 1.00 29.58 107 GLY A O 1
ATOM 827 N N . GLU A 1 108 ? 14.258 16.582 6.576 1.00 36.00 108 GLU A N 1
ATOM 828 C CA . GLU A 1 108 ? 14.251 18.004 6.250 1.00 36.00 108 GLU A CA 1
ATOM 829 C C . GLU A 1 108 ? 14.531 18.282 4.766 1.00 36.00 108 GLU A C 1
ATOM 831 O O . GLU A 1 108 ? 15.408 17.673 4.159 1.00 36.00 108 GLU A O 1
ATOM 836 N N . SER A 1 109 ? 13.845 19.322 4.281 1.00 33.28 109 SER A N 1
ATOM 837 C CA . SER A 1 109 ? 14.196 20.207 3.163 1.00 33.28 109 SER A CA 1
ATOM 838 C C . SER A 1 109 ? 14.182 19.622 1.744 1.00 33.28 109 SER A C 1
ATOM 840 O O . SER A 1 109 ? 15.113 18.959 1.307 1.00 33.28 109 SER A O 1
ATOM 842 N N . SER A 1 110 ? 13.224 20.049 0.918 1.00 31.22 110 SER A N 1
ATOM 843 C CA . SER A 1 110 ? 13.360 21.338 0.224 1.00 31.22 110 SER A CA 1
ATOM 844 C C . SER A 1 110 ? 12.093 21.704 -0.551 1.00 31.22 110 SER A C 1
ATOM 846 O O . SER A 1 110 ? 11.344 20.850 -1.014 1.00 31.22 110 SER A O 1
ATOM 848 N N . SER A 1 111 ? 11.879 23.010 -0.642 1.00 40.94 111 SER A N 1
ATOM 849 C CA . SER A 1 111 ? 10.745 23.722 -1.227 1.00 40.94 111 SER A CA 1
ATOM 850 C C . SER A 1 111 ? 10.394 23.288 -2.659 1.00 40.94 111 SER A C 1
ATOM 852 O O . SER A 1 111 ? 11.279 23.120 -3.496 1.00 40.94 111 SER A O 1
ATOM 854 N N . GLY A 1 112 ? 9.097 23.176 -2.953 1.00 29.56 112 GLY A N 1
ATOM 855 C CA . GLY A 1 112 ? 8.578 22.889 -4.290 1.00 29.56 112 GLY A CA 1
ATOM 856 C C . GLY A 1 112 ? 7.059 22.759 -4.275 1.00 29.56 112 GLY A C 1
ATOM 857 O O . GLY A 1 112 ? 6.516 21.702 -3.975 1.00 29.56 112 GLY A O 1
ATOM 858 N N . ASP A 1 113 ? 6.394 23.871 -4.554 1.00 38.53 113 ASP A N 1
ATOM 859 C CA . ASP A 1 113 ? 4.956 24.134 -4.499 1.00 38.53 113 ASP A CA 1
ATOM 860 C C . ASP A 1 113 ? 4.122 23.267 -5.469 1.00 38.53 113 ASP A C 1
ATOM 862 O O . ASP A 1 113 ? 3.606 23.734 -6.480 1.00 38.53 113 ASP A O 1
ATOM 866 N N . ALA A 1 114 ? 3.971 21.979 -5.165 1.00 39.31 114 ALA A N 1
ATOM 867 C CA . ALA A 1 114 ? 2.959 21.123 -5.770 1.00 39.31 114 ALA A CA 1
ATOM 868 C C . ALA A 1 114 ? 1.942 20.763 -4.692 1.00 39.31 114 ALA A C 1
ATOM 870 O O . ALA A 1 114 ? 2.043 19.722 -4.037 1.00 39.31 114 ALA A O 1
ATOM 871 N N . ARG A 1 115 ? 0.950 21.643 -4.497 1.00 40.25 115 ARG A N 1
ATOM 872 C CA . ARG A 1 115 ? -0.258 21.330 -3.726 1.00 40.25 115 ARG A CA 1
ATOM 873 C C . ARG A 1 115 ? -0.876 20.065 -4.317 1.00 40.25 115 ARG A C 1
ATOM 875 O O . ARG A 1 115 ? -1.661 20.133 -5.262 1.00 40.25 115 ARG A O 1
ATOM 882 N N . HIS A 1 116 ? -0.530 18.913 -3.743 1.00 44.59 116 HIS A N 1
ATOM 883 C CA . HIS A 1 116 ? -1.300 17.689 -3.871 1.00 44.59 116 HIS A CA 1
ATOM 884 C C . HIS A 1 116 ? -2.710 18.076 -3.457 1.00 44.59 116 HIS A C 1
ATOM 886 O O . HIS A 1 116 ? -2.998 18.282 -2.276 1.00 44.59 116 HIS A O 1
ATOM 892 N N . THR A 1 117 ? -3.578 18.298 -4.441 1.00 42.81 117 THR A N 1
ATOM 893 C CA . THR A 1 117 ? -4.960 18.664 -4.175 1.00 42.81 117 THR A CA 1
ATOM 894 C C . THR A 1 117 ? -5.634 17.374 -3.741 1.00 42.81 117 THR A C 1
ATOM 896 O O . THR A 1 117 ? -6.269 16.691 -4.534 1.00 42.81 117 THR A O 1
ATOM 899 N N . ARG A 1 118 ? -5.397 17.005 -2.472 1.00 53.00 118 ARG A N 1
ATOM 900 C CA . ARG A 1 118 ? -6.066 15.919 -1.759 1.00 53.00 118 ARG A CA 1
ATOM 901 C C . ARG A 1 118 ? -7.547 16.026 -2.095 1.00 53.00 118 ARG A C 1
ATOM 903 O O . ARG A 1 118 ? -8.075 17.146 -2.049 1.00 53.00 118 ARG A O 1
ATOM 910 N N . SER A 1 119 ? -8.173 14.915 -2.485 1.00 65.69 119 SER A N 1
ATOM 911 C CA . SER A 1 119 ? -9.579 14.927 -2.888 1.00 65.69 119 SER A CA 1
ATOM 912 C C . SER A 1 119 ? -10.410 15.598 -1.795 1.00 65.69 119 SER A C 1
ATOM 914 O O . SER A 1 119 ? -10.109 15.469 -0.605 1.00 65.69 119 SER A O 1
ATOM 916 N N . PHE A 1 120 ? -11.422 16.366 -2.195 1.00 67.75 120 PHE A N 1
ATOM 917 C CA . PHE A 1 120 ? -12.266 17.099 -1.251 1.00 67.75 120 PHE A CA 1
ATOM 918 C C . PHE A 1 120 ? -12.810 16.168 -0.159 1.00 67.75 120 PHE A C 1
ATOM 920 O O . PHE A 1 120 ? -12.736 16.506 1.016 1.00 67.75 120 PHE A O 1
ATOM 927 N N . SER A 1 121 ? -13.208 14.948 -0.532 1.00 63.06 121 SER A N 1
ATOM 928 C CA . SER A 1 121 ? -13.630 13.901 0.400 1.00 63.06 121 SER A CA 1
ATOM 929 C C . SER A 1 121 ? -12.568 13.563 1.446 1.00 63.06 121 SER A C 1
ATOM 931 O O . SER A 1 121 ? -12.898 13.493 2.619 1.00 63.06 121 SER A O 1
ATOM 933 N N . LEU A 1 122 ? -11.292 13.410 1.074 1.00 67.00 122 LEU A N 1
ATOM 934 C CA . LEU A 1 122 ? -10.230 13.120 2.045 1.00 67.00 122 LEU A CA 1
ATOM 935 C C . LEU A 1 122 ? -9.999 14.279 3.017 1.00 67.00 122 LEU A C 1
ATOM 937 O O . LEU A 1 122 ? -9.844 14.027 4.203 1.00 67.00 122 LEU A O 1
ATOM 941 N N . ARG A 1 123 ? -10.052 15.533 2.547 1.00 73.38 123 ARG A N 1
ATOM 942 C CA . ARG A 1 123 ? -9.956 16.705 3.441 1.00 73.38 123 ARG A CA 1
ATOM 943 C C . ARG A 1 123 ? -11.115 16.745 4.431 1.00 73.38 123 ARG A C 1
ATOM 945 O O . ARG A 1 123 ? -10.912 16.939 5.619 1.00 73.38 123 ARG A O 1
ATOM 952 N N . VAL A 1 124 ? -12.326 16.504 3.931 1.00 71.50 124 VAL A N 1
ATOM 953 C CA . VAL A 1 124 ? -13.530 16.431 4.759 1.00 71.50 124 VAL A CA 1
ATOM 954 C C . VAL A 1 124 ? -13.404 15.313 5.798 1.00 71.50 124 VAL A C 1
ATOM 956 O O . VAL A 1 124 ? -13.788 15.513 6.943 1.00 71.50 124 VAL A O 1
ATOM 959 N N . LEU A 1 125 ? -12.829 14.161 5.442 1.00 75.25 125 LEU A N 1
ATOM 960 C CA . LEU A 1 125 ? -12.589 13.072 6.390 1.00 75.25 125 LEU A CA 1
ATOM 961 C C . LEU A 1 125 ? -11.526 13.418 7.440 1.00 75.25 125 LEU A C 1
ATOM 963 O O . LEU A 1 125 ? -11.744 13.119 8.612 1.00 75.25 125 LEU A O 1
ATOM 967 N N . ASP A 1 126 ? -10.424 14.066 7.053 1.00 78.75 126 ASP A N 1
ATOM 968 C CA . ASP A 1 126 ? -9.376 14.491 7.992 1.00 78.75 126 ASP A CA 1
ATOM 969 C C . ASP A 1 126 ? -9.913 15.463 9.052 1.00 78.75 126 ASP A C 1
ATOM 971 O O . ASP A 1 126 ? -9.502 15.388 10.207 1.00 78.75 126 ASP A O 1
ATOM 975 N N . ASP A 1 127 ? -10.846 16.340 8.676 1.00 78.94 127 ASP A N 1
ATOM 976 C CA . ASP A 1 127 ? -11.400 17.353 9.576 1.00 78.94 127 ASP A CA 1
ATOM 977 C C . ASP A 1 127 ? -12.607 16.828 10.374 1.00 78.94 127 ASP A C 1
ATOM 979 O O . ASP A 1 127 ? -12.699 17.025 11.587 1.00 78.94 127 ASP A O 1
ATOM 983 N N . ILE A 1 128 ? -13.546 16.130 9.723 1.00 82.75 128 ILE A N 1
ATOM 984 C CA . ILE A 1 128 ? -14.807 15.713 10.354 1.00 82.75 128 ILE A CA 1
ATOM 985 C C . ILE A 1 128 ? -14.625 14.490 11.256 1.00 82.75 128 ILE A C 1
ATOM 987 O O . ILE A 1 128 ? -15.263 14.426 12.308 1.00 82.75 128 ILE A O 1
ATOM 991 N N . VAL A 1 129 ? -13.767 13.524 10.902 1.00 80.50 129 VAL A N 1
ATOM 992 C CA . VAL A 1 129 ? -13.595 12.302 11.712 1.00 80.50 129 VAL A CA 1
ATOM 993 C C . VAL A 1 129 ? -13.087 12.619 13.127 1.00 80.50 129 VAL A C 1
ATOM 995 O O . VAL A 1 129 ? -13.693 12.125 14.084 1.00 80.50 129 VAL A O 1
ATOM 998 N N . PRO A 1 130 ? -12.044 13.451 13.328 1.00 82.56 130 PRO A N 1
ATOM 999 C CA . PRO A 1 130 ? -11.605 13.829 14.670 1.00 82.56 130 PRO A CA 1
ATOM 1000 C C . PRO A 1 130 ? -12.678 14.586 15.459 1.00 82.56 130 PRO A C 1
ATOM 1002 O O . PRO A 1 130 ? -12.868 14.302 16.643 1.00 82.56 130 PRO A O 1
ATOM 1005 N N . ILE A 1 131 ? -13.413 15.501 14.812 1.00 87.75 131 ILE A N 1
ATOM 1006 C CA . ILE A 1 131 ? -14.491 16.269 15.455 1.00 87.75 131 ILE A CA 1
ATOM 1007 C C . ILE A 1 131 ? -15.615 15.330 15.909 1.00 87.75 131 ILE A C 1
ATOM 1009 O O . ILE A 1 131 ? -16.065 15.415 17.051 1.00 87.75 131 ILE A O 1
ATOM 1013 N N . PHE A 1 132 ? -16.023 14.387 15.058 1.00 85.56 132 PHE A N 1
ATOM 1014 C CA . PHE A 1 132 ? -17.052 13.402 15.388 1.00 85.56 132 PHE A CA 1
ATOM 1015 C C . PHE A 1 132 ? -16.628 12.485 16.547 1.00 85.56 132 PHE A C 1
ATOM 1017 O O . PHE A 1 132 ? -17.411 12.232 17.466 1.00 85.56 132 PHE A O 1
ATOM 1024 N N . LYS A 1 133 ? -15.367 12.027 16.566 1.00 81.94 133 LYS A N 1
ATOM 1025 C CA . LYS A 1 133 ? -14.821 11.225 17.677 1.00 81.94 133 LYS A CA 1
ATOM 1026 C C . LYS A 1 133 ? -14.779 12.007 18.990 1.00 81.94 133 LYS A C 1
ATOM 1028 O O . LYS A 1 133 ? -15.142 11.463 20.034 1.00 81.94 133 LYS A O 1
ATOM 1033 N N . ALA A 1 134 ? -14.382 13.279 18.945 1.00 86.69 134 ALA A N 1
ATOM 1034 C CA . ALA A 1 134 ? -14.421 14.161 20.108 1.00 86.69 134 ALA A CA 1
ATOM 1035 C C . ALA A 1 134 ? -15.861 14.352 20.612 1.00 86.69 134 ALA A C 1
ATOM 1037 O O . ALA A 1 134 ? -16.113 14.198 21.807 1.00 86.69 134 ALA A O 1
ATOM 1038 N N . GLY A 1 135 ? -16.815 14.574 19.702 1.00 86.31 135 GLY A N 1
ATOM 1039 C CA . GLY A 1 135 ? -18.242 14.643 20.015 1.00 86.31 135 GLY A CA 1
ATOM 1040 C C . GLY A 1 135 ? -18.766 13.358 20.663 1.00 86.31 135 GLY A C 1
ATOM 1041 O O . GLY A 1 135 ? -19.400 13.416 21.708 1.00 86.31 135 GLY A O 1
ATOM 1042 N N . ARG A 1 136 ? -18.430 12.178 20.124 1.00 84.38 136 ARG A N 1
ATOM 1043 C CA . ARG A 1 136 ? -18.798 10.871 20.711 1.00 84.38 136 ARG A CA 1
ATOM 1044 C C . ARG A 1 136 ? -18.237 10.675 22.116 1.00 84.38 136 ARG A C 1
ATOM 1046 O O . ARG A 1 136 ? -18.905 10.098 22.972 1.00 84.38 136 ARG A O 1
ATOM 1053 N N . LYS A 1 137 ? -16.998 11.109 22.352 1.00 86.38 137 LYS A N 1
ATOM 1054 C CA . LYS A 1 137 ? -16.365 11.028 23.672 1.00 86.38 137 LYS A CA 1
ATOM 1055 C C . LYS A 1 137 ? -17.099 11.915 24.677 1.00 86.38 137 LYS A C 1
ATOM 1057 O O . LYS A 1 137 ? -17.513 11.428 25.724 1.00 86.38 137 LYS A O 1
ATOM 1062 N N . LEU A 1 138 ? -17.326 13.174 24.321 1.00 85.94 138 LEU A N 1
ATOM 1063 C CA . LEU A 1 138 ? -18.042 14.125 25.167 1.00 85.94 138 LEU A CA 1
ATOM 1064 C C . LEU A 1 138 ? -19.513 13.707 25.381 1.00 85.94 138 LEU A C 1
ATOM 1066 O O . LEU A 1 138 ? -20.086 13.987 26.432 1.00 85.94 138 LEU A O 1
ATOM 1070 N N . GLU A 1 139 ? -20.129 13.005 24.421 1.00 83.56 139 GLU A N 1
ATOM 1071 C CA . GLU A 1 139 ? -21.504 12.498 24.533 1.00 83.56 139 GLU A CA 1
ATOM 1072 C C . GLU A 1 139 ? -21.589 11.396 25.589 1.00 83.56 139 GLU A C 1
ATOM 1074 O O . GLU A 1 139 ? -22.488 11.416 26.429 1.00 83.56 139 GLU A O 1
ATOM 1079 N N . LYS A 1 140 ? -20.607 10.483 25.603 1.00 82.69 140 LYS A N 1
ATOM 1080 C CA . LYS A 1 140 ? -20.461 9.460 26.652 1.00 82.69 140 LYS A CA 1
ATOM 1081 C C . LYS A 1 140 ? -20.209 10.075 28.027 1.00 82.69 140 LYS A C 1
ATOM 1083 O O . LYS A 1 140 ? -20.677 9.538 29.025 1.00 82.69 140 LYS A O 1
ATOM 1088 N N . GLU A 1 141 ? -19.482 11.186 28.074 1.00 85.94 141 GLU A N 1
ATOM 1089 C CA . GLU A 1 141 ? -19.195 11.935 29.302 1.00 85.94 141 GLU A CA 1
ATOM 1090 C C . GLU A 1 141 ? -20.378 12.817 29.753 1.00 85.94 141 GLU A C 1
ATOM 1092 O O . GLU A 1 141 ? -20.315 13.430 30.815 1.00 85.94 141 GLU A O 1
ATOM 1097 N N . GLY A 1 142 ? -21.469 12.878 28.976 1.00 83.69 142 GLY A N 1
ATOM 1098 C CA . GLY A 1 142 ? -22.644 13.699 29.287 1.00 83.69 142 GLY A CA 1
ATOM 1099 C C . GLY A 1 142 ? -22.387 15.207 29.197 1.00 83.69 142 GLY A C 1
ATOM 1100 O O . GLY A 1 142 ? -23.167 15.992 29.728 1.00 83.69 142 GLY A O 1
ATOM 1101 N N . 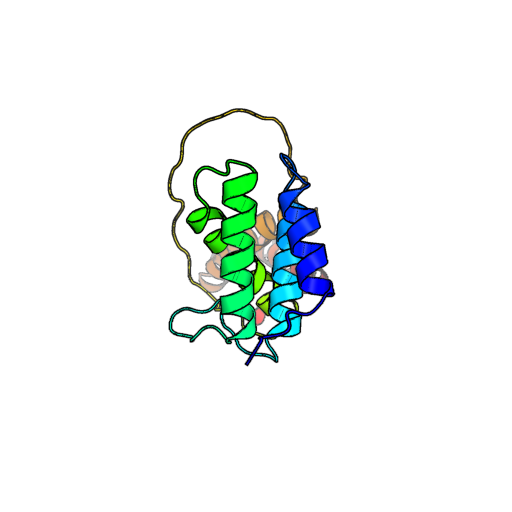ALA A 1 143 ? -21.301 15.609 28.535 1.00 82.94 143 ALA A N 1
ATOM 1102 C CA . ALA A 1 143 ? -20.822 16.986 28.471 1.00 82.94 143 ALA A CA 1
ATOM 1103 C C . ALA A 1 143 ? -21.346 17.771 27.252 1.00 82.94 143 ALA A C 1
ATOM 1105 O O . ALA A 1 143 ? -21.070 18.963 27.143 1.00 82.94 143 ALA A O 1
ATOM 1106 N N . LEU A 1 144 ? -22.093 17.129 26.340 1.00 82.69 144 LEU A N 1
ATOM 1107 C CA . LEU A 1 144 ? -22.709 17.805 25.191 1.00 82.69 144 LEU A CA 1
ATOM 1108 C C . LEU A 1 144 ? -24.042 18.462 25.537 1.00 82.69 144 LEU A C 1
ATOM 1110 O O . LEU A 1 144 ? -24.961 17.813 26.044 1.00 82.69 144 LEU A O 1
ATOM 1114 N N . SER A 1 145 ? -24.193 19.705 25.093 1.00 88.88 145 SER A N 1
ATOM 1115 C CA . SER A 1 145 ? -25.494 20.350 24.942 1.00 88.88 145 SER A CA 1
ATOM 1116 C C . SER A 1 145 ? -26.322 19.719 23.812 1.00 88.88 145 SER A C 1
ATOM 1118 O O . SER A 1 145 ? -25.799 19.077 22.895 1.00 88.88 145 SER A O 1
ATOM 1120 N N . ASP A 1 146 ? -27.635 19.955 23.821 1.00 86.06 146 ASP A N 1
ATOM 1121 C CA . ASP A 1 146 ? -28.555 19.426 22.801 1.00 86.06 146 ASP A CA 1
ATOM 1122 C C . ASP A 1 146 ? -28.199 19.889 21.379 1.00 86.06 146 ASP A C 1
ATOM 1124 O O . ASP A 1 146 ? -28.319 19.132 20.413 1.00 86.06 146 ASP A O 1
ATOM 1128 N N . LYS A 1 147 ? -27.700 21.125 21.245 1.00 87.31 147 LYS A N 1
ATOM 1129 C CA . LYS A 1 147 ? -27.273 21.689 19.955 1.00 87.31 147 LYS A CA 1
ATOM 1130 C C . LYS A 1 147 ? -26.033 20.985 19.416 1.00 87.31 147 LYS A C 1
ATOM 1132 O O . LYS A 1 147 ? -25.959 20.688 18.225 1.00 87.31 147 LYS A O 1
ATOM 1137 N N . GLU A 1 148 ? -25.072 20.697 20.286 1.00 85.12 148 GLU A N 1
ATOM 1138 C CA . GLU A 1 148 ? -23.857 19.979 19.906 1.00 85.12 148 GLU A CA 1
ATOM 1139 C C . GLU A 1 148 ? -24.188 18.529 19.535 1.00 85.12 148 GLU A C 1
ATOM 1141 O O . GLU A 1 148 ? -23.597 17.985 18.605 1.00 85.12 148 GLU A O 1
ATOM 1146 N N . ARG A 1 149 ? -25.169 17.908 20.204 1.00 82.31 149 ARG A N 1
ATOM 1147 C CA . ARG A 1 149 ? -25.576 16.523 19.923 1.00 82.31 149 ARG A CA 1
ATOM 1148 C C . ARG A 1 149 ? -26.249 16.403 18.559 1.00 82.31 149 ARG A C 1
ATOM 1150 O O . ARG A 1 149 ? -25.944 15.494 17.784 1.00 82.31 149 ARG A O 1
ATOM 1157 N N . ALA A 1 150 ? -27.114 17.363 18.236 1.00 84.31 150 ALA A N 1
ATOM 1158 C CA . ALA A 1 150 ? -27.703 17.481 16.907 1.00 84.31 150 ALA A CA 1
ATOM 1159 C C . ALA A 1 150 ? -26.621 17.692 15.833 1.00 84.31 150 ALA A C 1
ATOM 1161 O O . ALA A 1 150 ? -26.627 17.012 14.808 1.00 84.31 150 ALA A O 1
ATOM 1162 N N . CYS A 1 151 ? -25.639 18.563 16.096 1.00 83.94 151 CYS A N 1
ATOM 1163 C CA . CYS A 1 151 ? -24.492 18.760 15.207 1.00 83.94 151 CYS A CA 1
ATOM 1164 C C . CYS A 1 151 ? -23.719 17.450 14.980 1.00 83.94 151 CYS A C 1
ATOM 1166 O O . CYS A 1 151 ? -23.494 17.054 13.838 1.00 83.94 151 CYS A O 1
ATOM 1168 N N . ASN A 1 152 ? -23.403 16.720 16.052 1.00 84.25 152 ASN A N 1
ATOM 1169 C CA . ASN A 1 152 ? -22.676 15.454 15.974 1.00 84.25 152 ASN A CA 1
ATOM 1170 C C . ASN A 1 152 ? -23.441 14.383 15.170 1.00 84.25 152 ASN A C 1
ATOM 1172 O O . ASN A 1 152 ? -22.841 13.607 14.429 1.00 84.25 152 ASN A O 1
ATOM 1176 N N . THR A 1 153 ? -24.775 14.394 15.238 1.00 85.62 153 THR A N 1
ATOM 1177 C CA . THR A 1 153 ? -25.646 13.525 14.425 1.00 85.62 153 THR A CA 1
ATOM 1178 C C . THR A 1 153 ? -25.544 13.851 12.930 1.00 85.62 153 THR A C 1
ATOM 1180 O O . THR A 1 153 ? -25.480 12.947 12.095 1.00 85.62 153 THR A O 1
ATOM 1183 N N . HIS A 1 154 ? -25.476 15.135 12.568 1.00 88.75 154 HIS A N 1
ATOM 1184 C CA . HIS A 1 154 ? -25.282 15.550 11.176 1.00 88.75 154 HIS A CA 1
ATOM 1185 C C . HIS A 1 154 ? -23.882 15.219 10.652 1.00 88.75 154 HIS A C 1
ATOM 1187 O O . HIS A 1 154 ? -23.749 14.827 9.493 1.00 88.75 154 HIS A O 1
ATOM 1193 N N . LEU A 1 155 ? -22.852 15.309 11.500 1.00 86.94 155 LEU A N 1
ATOM 1194 C CA . LEU A 1 155 ? -21.505 14.852 11.149 1.00 86.94 155 LEU A CA 1
ATOM 1195 C C . LEU A 1 155 ? -21.483 13.342 10.887 1.00 86.94 155 LEU A C 1
ATOM 1197 O O . LEU A 1 155 ? -20.916 12.912 9.887 1.00 86.94 155 LEU A O 1
ATOM 1201 N N . ALA A 1 156 ? -22.172 12.548 11.712 1.00 81.19 156 ALA A N 1
ATOM 1202 C CA . ALA A 1 156 ? -22.387 11.125 11.455 1.00 81.19 156 ALA A CA 1
ATOM 1203 C C . ALA A 1 156 ? -23.021 10.891 10.072 1.00 81.19 156 ALA A C 1
ATOM 1205 O O . ALA A 1 156 ? -22.476 10.144 9.263 1.00 81.19 156 ALA A O 1
ATOM 1206 N N . ALA A 1 157 ? -24.125 11.574 9.755 1.00 79.69 157 ALA A N 1
ATOM 1207 C CA . ALA A 1 157 ? -24.785 11.440 8.454 1.00 79.69 157 ALA A CA 1
ATOM 1208 C C . ALA A 1 157 ? -23.864 11.811 7.273 1.00 79.69 157 ALA A C 1
ATOM 1210 O O . ALA A 1 157 ? -23.870 11.125 6.250 1.00 79.69 157 ALA A O 1
ATOM 1211 N N . ALA A 1 158 ? -23.040 12.855 7.421 1.00 77.00 158 ALA A N 1
ATOM 1212 C CA . ALA A 1 158 ? -22.058 13.253 6.414 1.00 77.00 158 ALA A CA 1
ATOM 1213 C C . ALA A 1 158 ? -20.964 12.188 6.210 1.00 77.00 158 ALA A C 1
ATOM 1215 O O . ALA A 1 158 ? -20.605 11.889 5.073 1.00 77.00 158 ALA A O 1
ATOM 1216 N N . LEU A 1 159 ? -20.473 11.575 7.292 1.00 75.56 159 LEU A N 1
ATOM 1217 C CA . LEU A 1 159 ? -19.493 10.487 7.229 1.00 75.56 159 LEU A CA 1
ATOM 1218 C C . LEU A 1 159 ? -20.079 9.224 6.575 1.00 75.56 159 LEU A C 1
ATOM 1220 O O . LEU A 1 159 ? -19.435 8.641 5.703 1.00 75.56 159 LEU A O 1
ATOM 1224 N N . ALA A 1 160 ? -21.318 8.847 6.907 1.00 75.56 160 ALA A N 1
ATOM 1225 C CA . ALA A 1 160 ? -22.010 7.736 6.245 1.00 75.56 160 ALA A CA 1
ATOM 1226 C C . ALA A 1 160 ? -22.219 7.985 4.743 1.00 75.56 160 ALA A C 1
ATOM 1228 O O . ALA A 1 160 ? -22.032 7.072 3.941 1.00 75.56 160 ALA A O 1
ATOM 1229 N N . ALA A 1 161 ? -22.555 9.216 4.341 1.00 74.69 161 ALA A N 1
ATOM 1230 C CA . ALA A 1 161 ? -22.700 9.578 2.929 1.00 74.69 161 ALA A CA 1
ATOM 1231 C C . ALA A 1 161 ? -21.380 9.459 2.143 1.00 74.69 161 ALA A C 1
ATOM 1233 O O . ALA A 1 161 ? -21.397 9.207 0.940 1.00 74.69 161 ALA A O 1
ATOM 1234 N N . LEU A 1 162 ? -20.238 9.601 2.824 1.00 68.75 162 LEU A N 1
ATOM 1235 C CA . LEU A 1 162 ? -18.900 9.374 2.270 1.00 68.75 162 LEU A CA 1
ATOM 1236 C C . LEU A 1 162 ? -18.463 7.898 2.319 1.00 68.75 162 LEU A C 1
ATOM 1238 O O . LEU A 1 162 ? -17.330 7.590 1.953 1.00 68.75 162 LEU A O 1
ATOM 1242 N N . GLY A 1 163 ? -19.344 6.990 2.748 1.00 73.25 163 GLY A N 1
ATOM 1243 C CA . GLY A 1 163 ? -19.073 5.554 2.830 1.00 73.25 163 GLY A CA 1
ATOM 1244 C C . GLY A 1 163 ? -18.281 5.133 4.068 1.00 73.25 163 GLY A C 1
ATOM 1245 O O . GLY A 1 163 ? -17.730 4.035 4.087 1.00 73.25 163 GLY A O 1
ATOM 1246 N N . VAL A 1 164 ? -18.199 5.982 5.097 1.00 71.25 164 VAL A N 1
ATOM 1247 C CA . VAL A 1 164 ? -17.501 5.653 6.345 1.00 71.25 164 VAL A CA 1
ATOM 1248 C C . VAL A 1 164 ? -18.431 4.908 7.296 1.00 71.25 164 VAL A C 1
ATOM 1250 O O . VAL A 1 164 ? -19.522 5.382 7.617 1.00 71.25 164 VAL A O 1
ATOM 1253 N N . ASP A 1 165 ? -17.971 3.760 7.792 1.00 76.50 165 ASP A N 1
ATOM 1254 C CA . ASP A 1 165 ? -18.674 3.000 8.823 1.00 76.50 165 ASP A CA 1
ATOM 1255 C C . ASP A 1 165 ? -18.505 3.671 10.195 1.00 76.50 165 ASP A C 1
ATOM 1257 O O . ASP A 1 165 ? -17.477 3.552 10.863 1.00 76.50 165 ASP A O 1
ATOM 1261 N N . ILE A 1 166 ? -19.545 4.386 10.621 1.00 74.31 166 ILE A N 1
ATOM 1262 C CA . ILE A 1 166 ? -19.584 5.133 11.885 1.00 74.31 166 ILE A CA 1
ATOM 1263 C C . ILE A 1 166 ? -19.478 4.196 13.097 1.00 74.31 166 ILE A C 1
ATOM 1265 O O . ILE A 1 166 ? -18.993 4.603 14.153 1.00 74.31 166 ILE A O 1
ATOM 1269 N N . SER A 1 167 ? -19.904 2.936 12.965 1.00 73.81 167 SER A N 1
ATOM 1270 C CA . SER A 1 167 ? -19.856 1.957 14.058 1.00 73.81 167 SER A CA 1
ATOM 1271 C C . SER A 1 167 ? -18.422 1.587 14.442 1.00 73.81 167 SER A C 1
ATOM 1273 O O . SER A 1 167 ? -18.188 1.142 15.566 1.00 73.81 167 SER A O 1
ATOM 1275 N N . LYS A 1 168 ? -17.472 1.806 13.525 1.00 70.75 168 LYS A N 1
ATOM 1276 C CA . LYS A 1 168 ? -16.042 1.516 13.685 1.00 70.75 168 LYS A CA 1
ATOM 1277 C C . LYS A 1 168 ? -15.200 2.745 14.071 1.00 70.75 168 LYS A C 1
ATOM 1279 O O . LYS A 1 168 ? -13.986 2.634 14.220 1.00 70.75 168 LYS A O 1
ATOM 1284 N N . LEU A 1 169 ? -15.824 3.918 14.251 1.00 61.94 169 LEU A N 1
ATOM 1285 C CA . LEU A 1 169 ? -15.161 5.173 14.651 1.00 61.94 169 LEU A CA 1
ATOM 1286 C C . LEU A 1 169 ? -15.232 5.454 16.156 1.00 61.94 169 LEU A C 1
ATOM 1288 O O . LEU A 1 169 ? -14.201 5.942 16.674 1.00 61.94 169 LEU A O 1
#

Radius of gyration: 21.39 Å; chains: 1; bounding box: 50×47×50 Å

pLDDT: mean 71.07, std 15.36, range [29.56, 88.88]